Protein AF-A0A944SXH7-F1 (afdb_monomer)

Sequence (75 aa):
NSYNKQIVWIVAPSKKSIPGLIRKLPHYGKYGYLVFKGNEPKNVIKGTWPSSRVGLEHVFIEGTYPLFPKAPLIK

Radius of gyration: 15.32 Å; Cα contacts (8 Å, |Δi|>4): 45; chains: 1; bounding box: 36×30×42 Å

Solvent-accessible surface area (backbone atoms only — not comparable to full-atom values): 5430 Å² total; per-residue (Å²): 134,83,77,88,80,81,88,82,89,86,89,71,99,45,81,74,35,49,68,37,44,63,72,49,53,84,79,46,78,90,45,66,47,76,39,66,49,68,58,79,43,41,78,77,46,76,45,65,71,72,92,57,95,65,79,92,68,82,82,91,65,95,74,94,68,85,79,70,83,81,69,68,98,64,133

Foldseek 3Di:
DDDPDDDDDDDDPDPLQVVLCVVCVVVQVVWCDWAFDDNNTDTDDTHHADPDPPDSDDDPDDDDDPPDPCDPPPD

pLDDT: mean 82.68, std 11.04, range [43.31, 94.69]

Structure (mmCIF, N/CA/C/O backbone):
data_AF-A0A944SXH7-F1
#
_entry.id   AF-A0A944SXH7-F1
#
loop_
_atom_site.group_PDB
_atom_site.id
_atom_site.type_symbol
_atom_site.label_atom_id
_atom_site.label_alt_id
_atom_site.label_comp_id
_atom_site.label_asym_id
_atom_site.label_entity_id
_atom_site.label_seq_id
_atom_site.pdbx_PDB_ins_code
_atom_site.Cartn_x
_atom_site.Cartn_y
_atom_site.Cartn_z
_atom_site.occupancy
_atom_site.B_iso_or_equiv
_atom_site.auth_seq_id
_atom_site.auth_comp_id
_atom_site.auth_asym_id
_atom_site.auth_atom_id
_atom_site.pdbx_PDB_model_num
ATOM 1 N N . ASN A 1 1 ? 23.000 18.889 -1.504 1.00 43.31 1 ASN A N 1
ATOM 2 C CA . ASN A 1 1 ? 22.094 18.134 -0.611 1.00 43.31 1 ASN A CA 1
ATOM 3 C C . ASN A 1 1 ? 20.707 18.053 -1.224 1.00 43.31 1 ASN A C 1
ATOM 5 O O . ASN A 1 1 ? 19.878 18.916 -0.969 1.00 43.31 1 ASN A O 1
ATOM 9 N N . SER A 1 2 ? 20.464 17.061 -2.082 1.00 54.59 2 SER A N 1
ATOM 10 C CA . SER A 1 2 ? 19.125 16.830 -2.631 1.00 54.59 2 SER A CA 1
ATOM 11 C C . SER A 1 2 ? 18.265 16.149 -1.572 1.00 54.59 2 SER A C 1
ATOM 13 O O . SER A 1 2 ? 18.553 15.027 -1.167 1.00 54.59 2 SER A O 1
ATOM 15 N N . TYR A 1 3 ? 17.232 16.845 -1.104 1.00 61.78 3 TYR A N 1
ATOM 16 C CA . TYR A 1 3 ? 16.196 16.290 -0.238 1.00 61.78 3 TYR A CA 1
ATOM 17 C C . TYR A 1 3 ? 15.650 15.000 -0.857 1.00 61.78 3 TYR A C 1
ATOM 19 O O . TYR A 1 3 ? 15.180 15.015 -1.995 1.00 61.78 3 TYR A O 1
ATOM 27 N N . ASN A 1 4 ? 15.723 13.892 -0.119 1.00 73.19 4 ASN A N 1
ATOM 28 C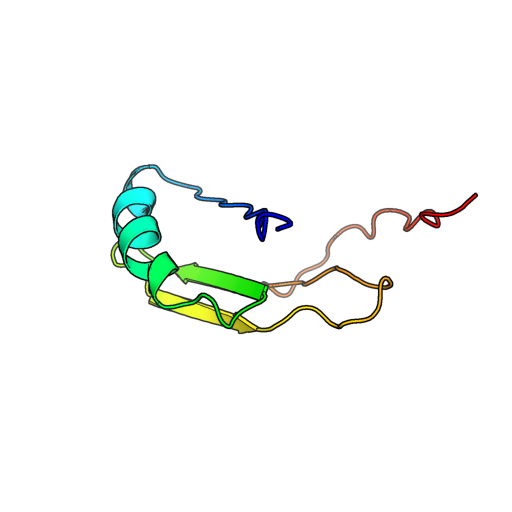 CA . ASN A 1 4 ? 15.174 12.611 -0.547 1.00 73.19 4 ASN A CA 1
ATOM 29 C C . ASN A 1 4 ?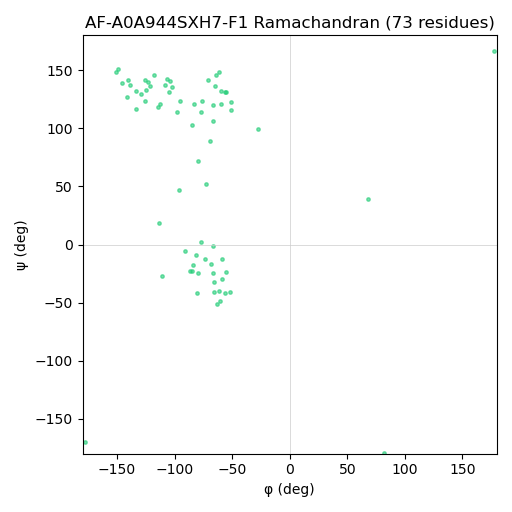 13.638 12.720 -0.532 1.00 73.19 4 ASN A C 1
ATOM 31 O O . ASN A 1 4 ? 12.998 12.528 0.500 1.00 73.19 4 ASN A O 1
ATOM 35 N N . LYS A 1 5 ? 13.052 13.156 -1.651 1.00 76.56 5 LYS A N 1
ATOM 36 C CA . LYS A 1 5 ? 11.604 13.336 -1.797 1.00 76.56 5 LYS A CA 1
ATOM 37 C C . LYS A 1 5 ? 10.974 11.992 -2.137 1.00 76.56 5 LYS A C 1
ATOM 39 O O . LYS A 1 5 ? 11.300 11.393 -3.157 1.00 76.56 5 LYS A O 1
ATOM 44 N N . GLN A 1 6 ? 10.053 11.547 -1.291 1.00 79.62 6 GLN A N 1
ATOM 45 C CA . GLN A 1 6 ? 9.242 10.357 -1.521 1.00 79.62 6 GLN A CA 1
A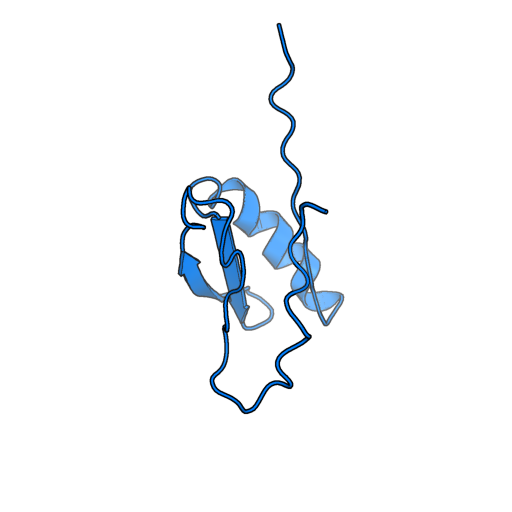TOM 46 C C . GLN A 1 6 ? 7.806 10.779 -1.827 1.00 79.62 6 GLN A C 1
ATOM 48 O O . GLN A 1 6 ? 7.263 11.669 -1.174 1.00 79.62 6 GLN A O 1
ATOM 53 N N . ILE A 1 7 ? 7.198 10.141 -2.824 1.00 84.94 7 ILE A N 1
ATOM 54 C CA . ILE A 1 7 ? 5.773 10.280 -3.132 1.00 84.94 7 ILE A CA 1
ATOM 55 C C . ILE A 1 7 ? 5.084 9.007 -2.656 1.00 84.94 7 ILE A C 1
ATOM 57 O O . ILE A 1 7 ? 5.540 7.904 -2.958 1.00 84.94 7 ILE A O 1
ATOM 61 N N . VAL A 1 8 ? 3.985 9.161 -1.922 1.00 86.75 8 VAL A N 1
ATOM 62 C CA . VAL A 1 8 ? 3.169 8.047 -1.436 1.00 86.75 8 VAL A CA 1
ATOM 63 C C . VAL A 1 8 ? 1.718 8.310 -1.805 1.00 86.75 8 VAL A C 1
ATOM 65 O O . VAL A 1 8 ? 1.178 9.373 -1.508 1.00 86.75 8 VAL A O 1
ATOM 68 N N . TRP A 1 9 ? 1.082 7.319 -2.423 1.00 89.44 9 TRP A N 1
ATOM 69 C CA . TRP A 1 9 ? -0.357 7.310 -2.665 1.00 89.44 9 TRP A CA 1
ATOM 70 C C . TRP A 1 9 ? -1.039 6.532 -1.542 1.00 89.44 9 TRP A C 1
ATOM 72 O O . TRP A 1 9 ? -0.703 5.374 -1.295 1.00 89.44 9 TRP A O 1
ATOM 82 N N . ILE A 1 10 ? -1.993 7.162 -0.854 1.00 89.56 10 ILE A N 1
ATOM 83 C CA . ILE A 1 10 ? -2.784 6.519 0.200 1.00 89.56 10 ILE A CA 1
ATOM 84 C C . ILE A 1 10 ? -4.233 6.457 -0.266 1.00 89.56 10 ILE A C 1
ATOM 86 O O . ILE A 1 10 ? -4.868 7.486 -0.478 1.00 89.56 10 ILE A O 1
ATOM 90 N N . VAL A 1 11 ? -4.758 5.240 -0.390 1.00 90.12 11 VAL A N 1
ATOM 91 C CA . VAL A 1 11 ? -6.156 4.986 -0.746 1.00 90.12 11 VAL A CA 1
ATOM 92 C C . VAL A 1 11 ? -6.849 4.363 0.460 1.00 90.12 11 VAL A C 1
ATOM 94 O O . VAL A 1 11 ? -6.433 3.316 0.953 1.00 90.12 11 VAL A O 1
ATOM 97 N N . ALA A 1 12 ? -7.898 5.016 0.956 1.00 89.56 12 ALA A N 1
ATOM 98 C CA . ALA A 1 12 ? -8.687 4.544 2.087 1.00 89.56 12 ALA A CA 1
ATOM 99 C C . ALA A 1 12 ? -10.184 4.673 1.759 1.00 89.56 12 ALA A C 1
ATOM 101 O O . ALA A 1 12 ? -10.663 5.794 1.592 1.00 89.56 12 ALA A O 1
ATOM 102 N N . PRO A 1 13 ? -10.946 3.565 1.695 1.00 84.88 13 PRO A N 1
ATOM 103 C CA . PRO A 1 13 ? -12.368 3.612 1.344 1.00 84.88 13 PRO A CA 1
ATOM 104 C C . PRO A 1 13 ? -13.251 4.171 2.473 1.00 84.88 13 PRO A C 1
ATOM 106 O O . PRO A 1 13 ? -14.421 4.465 2.255 1.00 84.88 13 PRO A O 1
ATOM 109 N N . SER A 1 14 ? -12.720 4.305 3.695 1.00 85.81 14 SER A N 1
ATOM 110 C CA . SER A 1 14 ? -13.456 4.796 4.861 1.00 85.81 14 SER A CA 1
ATOM 111 C C . SER A 1 14 ? -12.591 5.703 5.728 1.00 85.81 14 SER A C 1
ATOM 113 O O . SER A 1 14 ? -11.429 5.409 6.000 1.00 85.81 14 SER A O 1
ATOM 115 N N . LYS A 1 15 ? -13.187 6.772 6.268 1.00 88.94 15 LYS A N 1
ATOM 116 C CA . LYS A 1 15 ? -12.518 7.666 7.229 1.00 88.94 15 LYS A CA 1
ATOM 117 C C . LYS A 1 15 ? -12.054 6.923 8.490 1.00 88.94 15 LYS A C 1
ATOM 119 O O . LYS A 1 15 ? -11.033 7.282 9.067 1.00 88.94 15 LYS A O 1
ATOM 124 N N . LYS A 1 16 ? -12.760 5.856 8.889 1.00 88.62 16 LYS A N 1
ATOM 125 C CA . LYS A 1 16 ? -12.448 5.072 10.098 1.00 88.62 16 LYS A CA 1
ATOM 126 C C . LYS A 1 16 ? -11.116 4.316 10.005 1.00 88.62 16 LYS A C 1
ATOM 128 O O . LYS A 1 16 ? -10.521 4.042 11.041 1.00 88.62 16 LYS A O 1
ATOM 133 N N . SER A 1 17 ? -10.621 4.006 8.801 1.00 88.44 17 SER A N 1
ATOM 134 C CA . SER A 1 17 ? -9.347 3.287 8.633 1.00 88.44 17 SER A CA 1
ATOM 135 C C . SER A 1 17 ? -8.118 4.202 8.668 1.00 88.44 17 SER A C 1
ATOM 137 O O . SER A 1 17 ? -7.006 3.719 8.880 1.00 88.44 17 SER A O 1
ATOM 139 N N . ILE A 1 18 ? -8.294 5.516 8.483 1.00 89.19 18 ILE A N 1
ATOM 140 C CA . ILE A 1 18 ? -7.192 6.484 8.362 1.00 89.19 18 ILE A CA 1
ATOM 141 C C . ILE A 1 18 ? -6.302 6.530 9.619 1.00 89.19 18 ILE A C 1
ATOM 143 O O . ILE A 1 18 ? -5.085 6.403 9.464 1.00 89.19 18 ILE A O 1
ATOM 147 N N . PRO A 1 19 ? -6.835 6.639 10.857 1.00 89.94 19 PRO A N 1
ATOM 148 C CA . PRO A 1 19 ? -5.986 6.750 12.047 1.00 89.94 19 PRO A CA 1
ATOM 149 C C . PRO A 1 19 ? -5.079 5.531 12.248 1.00 89.94 19 PRO A C 1
ATOM 151 O O . PRO A 1 19 ? -3.903 5.659 12.589 1.00 89.94 19 PRO A O 1
ATOM 154 N N . GLY A 1 20 ? -5.609 4.333 11.992 1.00 88.62 20 GLY A N 1
ATOM 155 C CA . GLY A 1 20 ? -4.827 3.105 12.062 1.00 88.62 20 GLY A CA 1
ATOM 156 C C . GLY A 1 20 ? -3.738 3.048 10.990 1.00 88.62 20 GLY A C 1
ATOM 157 O O . GLY A 1 20 ? -2.623 2.614 11.280 1.00 88.62 20 GLY A O 1
ATOM 158 N N . LEU A 1 21 ? -4.052 3.486 9.763 1.00 89.62 21 LEU A N 1
ATOM 159 C CA . LEU A 1 21 ? -3.121 3.470 8.632 1.00 89.62 21 LEU A CA 1
ATOM 160 C C . LEU A 1 21 ? -1.926 4.378 8.916 1.00 89.62 21 LEU A C 1
ATOM 162 O O . LEU A 1 21 ? -0.787 3.918 8.860 1.00 89.62 21 LEU A O 1
ATOM 166 N N . ILE A 1 22 ? -2.186 5.628 9.312 1.00 88.94 22 ILE A N 1
ATOM 167 C CA . ILE A 1 22 ? -1.144 6.617 9.627 1.00 88.94 22 ILE A CA 1
ATOM 168 C C . ILE A 1 22 ? -0.198 6.091 10.710 1.00 88.94 22 ILE A C 1
ATOM 170 O O . ILE A 1 22 ? 1.014 6.220 10.572 1.00 88.94 22 ILE A O 1
ATOM 174 N N . ARG A 1 23 ? -0.722 5.431 11.751 1.00 90.69 23 ARG A N 1
ATOM 175 C CA . ARG A 1 23 ? 0.109 4.853 12.820 1.00 90.69 23 ARG A CA 1
ATOM 176 C C . ARG A 1 23 ? 1.007 3.710 12.334 1.00 90.69 23 ARG A C 1
ATOM 178 O O . ARG A 1 23 ? 2.087 3.512 12.877 1.00 90.69 23 ARG A O 1
ATOM 185 N N . LYS A 1 24 ? 0.570 2.925 11.344 1.00 89.75 24 LYS A N 1
ATOM 186 C CA . LYS A 1 24 ? 1.339 1.778 10.834 1.00 89.75 24 LYS A CA 1
ATOM 187 C C . LYS A 1 24 ? 2.427 2.202 9.848 1.00 89.75 24 LYS A C 1
ATOM 189 O O . LYS A 1 24 ? 3.525 1.661 9.928 1.00 89.75 24 LYS A O 1
ATOM 194 N N . LEU A 1 25 ? 2.147 3.144 8.946 1.00 89.88 25 LEU A N 1
ATOM 195 C CA . LEU A 1 25 ? 3.020 3.487 7.811 1.00 89.88 25 LEU A CA 1
ATOM 196 C C . LEU A 1 25 ? 4.494 3.783 8.160 1.00 89.88 25 LEU A C 1
ATOM 198 O O . LEU A 1 25 ? 5.348 3.255 7.444 1.00 89.88 25 LEU A O 1
ATOM 202 N N . PRO A 1 26 ? 4.837 4.508 9.248 1.00 89.56 26 PRO A N 1
ATOM 203 C CA . PRO A 1 26 ? 6.233 4.775 9.613 1.00 89.56 26 PRO A CA 1
ATOM 204 C C . PRO A 1 26 ? 7.098 3.516 9.771 1.00 89.56 26 PRO A C 1
ATOM 206 O O . PRO A 1 26 ? 8.311 3.569 9.597 1.00 89.56 26 PRO A O 1
ATOM 209 N N . HIS A 1 27 ? 6.484 2.363 10.052 1.00 89.75 27 HIS A N 1
ATOM 210 C CA . HIS A 1 27 ? 7.180 1.091 10.252 1.00 89.75 27 HIS A CA 1
ATOM 211 C C . HIS A 1 27 ? 7.341 0.250 8.972 1.00 89.75 27 HIS A C 1
ATOM 213 O O . HIS A 1 27 ? 7.984 -0.800 9.006 1.00 89.75 27 HIS A O 1
ATOM 219 N N . TYR A 1 28 ? 6.756 0.665 7.842 1.00 92.25 28 TYR A N 1
ATOM 220 C CA . TYR A 1 28 ? 6.715 -0.126 6.603 1.00 92.25 28 TYR A CA 1
ATOM 221 C C . TYR A 1 28 ? 7.522 0.482 5.444 1.00 92.25 28 TYR A C 1
ATOM 223 O O . TYR A 1 28 ? 7.345 0.064 4.302 1.00 92.25 28 TYR A O 1
ATOM 231 N N . GLY A 1 29 ? 8.460 1.394 5.717 1.00 87.62 29 GLY A N 1
ATOM 232 C CA . GLY A 1 29 ? 9.240 2.096 4.684 1.00 87.62 29 GLY A CA 1
ATOM 233 C C . GLY A 1 29 ? 10.072 1.212 3.738 1.00 87.62 29 GLY A C 1
ATOM 234 O O . GLY A 1 29 ? 10.530 1.692 2.709 1.00 87.62 29 GLY A O 1
ATOM 235 N N . LYS A 1 30 ? 10.253 -0.081 4.044 1.00 90.69 30 LYS A N 1
ATOM 236 C CA . LYS A 1 30 ? 10.962 -1.030 3.167 1.00 90.69 30 LYS A CA 1
ATOM 237 C C . LYS A 1 30 ? 10.119 -1.607 2.021 1.00 90.69 30 LYS A C 1
ATOM 239 O O . LYS A 1 30 ? 10.658 -2.335 1.195 1.00 90.69 30 LYS A O 1
ATOM 244 N N . TYR A 1 31 ? 8.807 -1.369 2.006 1.00 93.31 31 TYR A N 1
ATOM 245 C CA . TYR A 1 31 ? 7.890 -1.941 1.015 1.00 93.31 31 TYR A CA 1
ATOM 246 C C . TYR A 1 31 ? 7.447 -0.875 0.004 1.00 93.31 31 TYR A C 1
ATOM 248 O O . TYR A 1 31 ? 7.203 0.269 0.373 1.00 93.31 31 TYR A O 1
ATOM 256 N N . GLY A 1 32 ? 7.316 -1.264 -1.266 1.00 90.75 32 GLY A N 1
ATOM 257 C CA . GLY A 1 32 ? 6.834 -0.403 -2.353 1.00 90.75 32 GLY A CA 1
ATOM 258 C C . GLY A 1 32 ? 5.308 -0.342 -2.471 1.00 90.75 32 GLY A C 1
ATOM 259 O O . GLY A 1 32 ? 4.776 0.625 -3.010 1.00 90.75 32 GLY A O 1
ATOM 260 N N . TYR A 1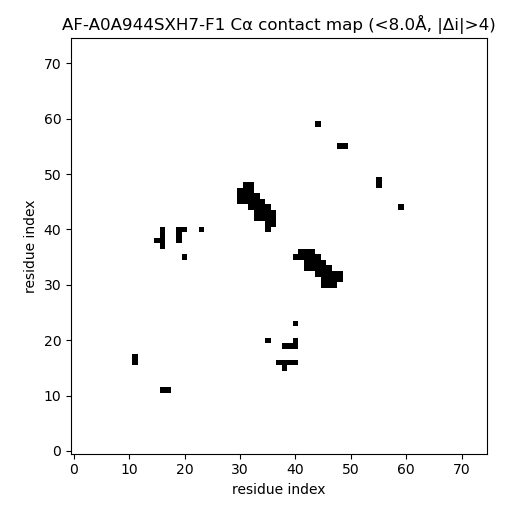 33 ? 4.596 -1.347 -1.955 1.00 93.25 33 TYR A N 1
ATOM 261 C CA . TYR A 1 33 ? 3.136 -1.350 -1.866 1.00 93.25 33 TYR A CA 1
ATOM 262 C C . TYR A 1 33 ? 2.651 -2.144 -0.649 1.00 93.25 33 TYR A C 1
ATOM 264 O O . TYR A 1 33 ? 3.313 -3.079 -0.184 1.00 93.25 33 TYR A O 1
ATOM 272 N N . LEU A 1 34 ? 1.486 -1.753 -0.124 1.00 94.25 34 LEU A N 1
ATOM 273 C CA . LEU A 1 34 ? 0.877 -2.294 1.091 1.00 94.25 34 LEU A CA 1
ATOM 274 C C . LEU A 1 34 ? -0.648 -2.314 0.949 1.00 94.25 34 LEU A C 1
ATOM 276 O O . LEU A 1 34 ? -1.235 -1.334 0.494 1.00 94.25 34 LEU A O 1
ATOM 280 N N . VAL A 1 35 ? -1.289 -3.384 1.417 1.00 93.38 35 VAL A N 1
ATOM 281 C CA . VAL A 1 35 ? -2.749 -3.466 1.559 1.00 93.38 35 VAL A CA 1
ATOM 282 C C . VAL A 1 35 ? -3.087 -3.824 2.993 1.00 93.38 35 VAL A C 1
ATOM 284 O O . VAL A 1 35 ? -2.524 -4.755 3.579 1.00 93.38 35 VAL A O 1
ATOM 287 N N . PHE A 1 36 ? -4.041 -3.087 3.550 1.00 92.38 36 PHE A N 1
ATOM 288 C CA . PHE A 1 36 ? -4.526 -3.286 4.903 1.00 92.38 36 PHE A CA 1
ATOM 289 C C . PHE A 1 36 ? -6.009 -3.650 4.904 1.00 92.38 36 PHE A C 1
ATOM 291 O O . PHE A 1 36 ? -6.779 -3.150 4.085 1.00 92.38 36 PHE A O 1
ATOM 298 N N . LYS A 1 37 ? -6.416 -4.496 5.852 1.00 91.12 37 LYS A N 1
ATOM 299 C CA . LYS A 1 37 ? -7.809 -4.906 6.054 1.00 91.12 37 LYS A CA 1
ATOM 300 C C . LYS A 1 37 ? -8.279 -4.555 7.467 1.00 91.12 37 LYS A C 1
ATOM 302 O O . LYS A 1 37 ? -7.578 -4.822 8.443 1.00 91.12 37 LYS A O 1
ATOM 307 N N . GLY A 1 38 ? -9.493 -4.014 7.561 1.00 86.06 38 GLY A N 1
ATOM 308 C CA . GLY A 1 38 ? -10.161 -3.694 8.826 1.00 86.06 38 GLY A CA 1
ATOM 309 C C . GLY A 1 38 ? -9.741 -2.362 9.459 1.00 86.06 38 GLY A C 1
ATOM 310 O O . GLY A 1 38 ? -8.917 -1.627 8.918 1.00 86.06 38 GLY A O 1
ATOM 311 N N . ASN A 1 39 ? -10.338 -2.060 10.618 1.00 80.19 39 ASN A N 1
A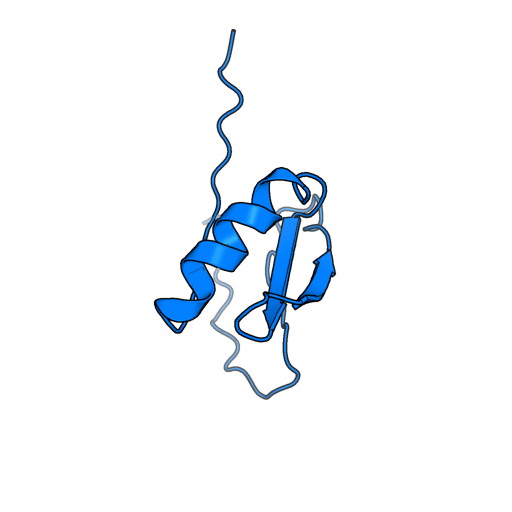TOM 312 C CA . ASN A 1 39 ? -10.132 -0.802 11.353 1.00 80.19 39 ASN A CA 1
ATOM 313 C C . ASN A 1 39 ? -8.829 -0.771 12.172 1.00 80.19 39 ASN A C 1
ATOM 315 O O . ASN A 1 39 ? -8.305 0.308 12.435 1.00 80.19 39 ASN A O 1
ATOM 319 N N . GLU A 1 40 ? -8.295 -1.934 12.561 1.00 75.56 40 GLU A N 1
ATOM 320 C CA . GLU A 1 40 ? -6.983 -2.089 13.211 1.00 75.56 40 GLU A CA 1
ATOM 321 C C . GLU A 1 40 ? -5.891 -2.451 12.185 1.00 75.56 40 GLU A C 1
ATOM 323 O O . GLU A 1 40 ? -5.123 -3.390 12.392 1.00 75.56 40 GLU A O 1
ATOM 328 N N . PRO A 1 41 ? -5.841 -1.725 11.054 1.00 84.25 41 PRO A N 1
ATOM 329 C CA . PRO A 1 41 ? -5.390 -2.170 9.734 1.00 84.25 41 PRO A CA 1
ATOM 330 C C . PRO A 1 41 ? -4.368 -3.304 9.782 1.00 84.25 41 PRO A C 1
ATOM 332 O O . PRO A 1 41 ? -3.166 -3.093 9.986 1.00 84.25 41 PRO A O 1
ATOM 335 N N . LYS A 1 42 ? -4.859 -4.528 9.575 1.00 90.88 42 LYS A N 1
ATOM 336 C CA . LYS A 1 42 ? -4.017 -5.717 9.454 1.00 90.88 42 LYS A CA 1
ATOM 337 C C . LYS A 1 42 ? -3.389 -5.708 8.069 1.00 90.88 42 LYS A C 1
ATOM 339 O O . LYS A 1 42 ? -4.114 -5.667 7.080 1.00 90.88 42 LYS A O 1
ATOM 344 N N . ASN A 1 43 ? -2.062 -5.754 7.992 1.00 93.06 43 ASN A N 1
ATOM 345 C CA . ASN A 1 43 ? -1.371 -5.899 6.714 1.00 93.06 43 ASN A CA 1
ATOM 346 C C . ASN A 1 43 ? -1.674 -7.291 6.137 1.00 93.06 43 ASN A C 1
ATOM 348 O O . ASN A 1 43 ? -1.387 -8.298 6.786 1.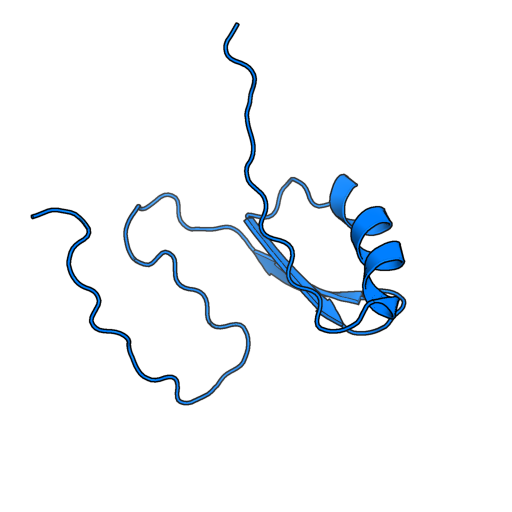00 93.06 43 ASN A O 1
ATOM 352 N N . VAL A 1 44 ? -2.281 -7.324 4.952 1.00 94.69 44 VAL A N 1
ATOM 353 C CA . VAL A 1 44 ? -2.645 -8.559 4.243 1.00 94.69 44 VAL A CA 1
ATOM 354 C C . VAL A 1 44 ? -1.812 -8.777 2.982 1.00 94.69 44 VAL A C 1
ATOM 356 O O . VAL A 1 44 ? -1.606 -9.924 2.604 1.00 94.69 44 VAL A O 1
ATOM 359 N N . ILE A 1 45 ? -1.303 -7.710 2.357 1.00 94.50 45 ILE A N 1
ATOM 360 C CA . ILE A 1 45 ? -0.440 -7.782 1.171 1.00 94.50 45 ILE A CA 1
ATOM 361 C C . ILE A 1 45 ? 0.681 -6.756 1.317 1.00 94.50 45 ILE A C 1
ATOM 363 O O . ILE A 1 45 ? 0.453 -5.614 1.723 1.00 94.50 45 ILE A O 1
ATOM 367 N N . LYS A 1 46 ? 1.900 -7.156 0.958 1.00 94.62 46 LYS A N 1
ATOM 368 C CA . LYS A 1 46 ? 3.086 -6.298 0.945 1.00 94.62 46 LYS A CA 1
ATOM 369 C C . LYS A 1 46 ? 4.065 -6.774 -0.120 1.00 94.62 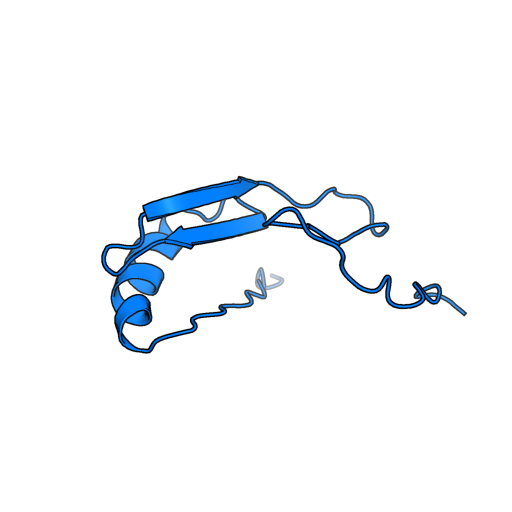46 LYS A C 1
ATOM 371 O O . LYS A 1 46 ? 4.177 -7.976 -0.349 1.00 94.62 46 LYS A O 1
ATOM 376 N N . GLY A 1 47 ? 4.815 -5.850 -0.702 1.00 93.38 47 GLY A N 1
ATOM 377 C CA . GLY A 1 47 ? 5.873 -6.184 -1.650 1.00 93.38 47 GLY A CA 1
ATOM 378 C C . GLY A 1 47 ? 6.616 -4.952 -2.136 1.00 93.38 47 GLY A C 1
ATOM 379 O O . GLY A 1 47 ? 6.475 -3.867 -1.571 1.00 93.38 47 GLY A O 1
ATOM 380 N N . THR A 1 48 ? 7.446 -5.130 -3.152 1.00 91.62 48 THR A N 1
ATOM 381 C CA . THR A 1 48 ? 8.286 -4.083 -3.740 1.00 91.62 48 THR A CA 1
ATOM 382 C C . THR A 1 48 ? 8.028 -4.012 -5.232 1.00 91.62 48 THR A C 1
ATOM 384 O O . THR A 1 48 ? 7.869 -5.045 -5.878 1.00 91.62 48 THR A O 1
ATOM 387 N N . TRP A 1 49 ? 8.010 -2.801 -5.785 1.00 88.19 49 TRP A N 1
ATOM 388 C CA . TRP A 1 49 ? 7.975 -2.632 -7.233 1.00 88.19 49 TRP A CA 1
ATOM 389 C C . TRP A 1 49 ? 9.255 -3.190 -7.867 1.00 88.19 49 TRP A C 1
ATOM 391 O O . TRP A 1 49 ? 10.323 -3.099 -7.249 1.00 88.19 49 TRP A O 1
ATOM 401 N N . PRO A 1 50 ? 9.179 -3.757 -9.083 1.00 85.94 50 PRO A N 1
ATOM 402 C CA . PRO A 1 50 ? 10.376 -4.078 -9.841 1.00 85.94 50 PRO A CA 1
ATOM 403 C C . PRO A 1 50 ? 11.155 -2.790 -10.138 1.00 85.94 50 PRO A C 1
ATOM 405 O O . PRO A 1 50 ? 10.574 -1.723 -10.326 1.00 85.94 50 PRO A O 1
ATOM 408 N N . SER A 1 51 ? 12.481 -2.889 -10.222 1.00 84.75 51 SER A N 1
ATOM 409 C CA . SER A 1 51 ? 13.340 -1.762 -10.619 1.00 84.75 51 SER A CA 1
ATOM 410 C C . SER A 1 51 ? 13.153 -1.362 -12.088 1.00 84.75 51 SER A C 1
ATOM 412 O O . SER A 1 51 ? 13.556 -0.273 -12.497 1.00 84.75 51 SER A O 1
ATOM 414 N N . SER A 1 52 ? 12.541 -2.235 -12.895 1.00 84.44 52 SER A N 1
ATOM 415 C CA . SER A 1 52 ? 12.246 -1.963 -14.296 1.00 84.44 52 SER A CA 1
ATOM 416 C C . SER A 1 52 ? 11.133 -0.921 -14.431 1.00 84.44 52 SER A C 1
ATOM 418 O O . SER A 1 52 ? 10.137 -0.965 -13.714 1.00 84.44 52 SER A O 1
ATOM 420 N N . ARG A 1 53 ? 11.255 -0.026 -15.415 1.00 77.31 53 ARG A N 1
ATOM 421 C CA . ARG A 1 53 ? 10.218 0.976 -15.733 1.00 77.31 53 ARG A CA 1
ATOM 422 C C . ARG A 1 53 ? 9.019 0.405 -16.498 1.00 77.31 53 ARG A C 1
ATOM 424 O O . ARG A 1 53 ? 8.124 1.151 -16.882 1.00 77.31 53 ARG A O 1
ATOM 431 N N . VAL A 1 54 ? 9.013 -0.898 -16.756 1.00 76.00 54 VAL A N 1
ATOM 432 C CA . VAL A 1 54 ? 7.958 -1.591 -17.494 1.00 76.00 54 VAL A CA 1
ATOM 433 C C . VAL A 1 54 ? 7.104 -2.361 -16.494 1.00 76.00 54 VAL A C 1
ATOM 435 O O . VAL A 1 54 ? 7.626 -2.936 -15.547 1.00 76.00 54 VAL A O 1
ATOM 438 N N . GLY A 1 55 ? 5.784 -2.376 -16.693 1.00 69.88 55 GLY A N 1
ATOM 439 C CA . GLY A 1 55 ? 4.910 -3.215 -15.864 1.00 69.88 55 GLY A CA 1
ATOM 440 C C . GLY A 1 55 ? 4.805 -2.776 -14.408 1.00 69.88 55 GLY A C 1
ATOM 441 O O . GLY A 1 55 ? 4.724 -3.623 -13.529 1.00 69.88 55 GLY A O 1
ATOM 442 N N . LEU A 1 56 ? 4.755 -1.464 -14.151 1.00 79.44 56 LEU A N 1
ATOM 443 C CA . LEU A 1 56 ? 4.381 -0.904 -12.844 1.00 79.44 56 LEU A CA 1
ATOM 444 C C . LEU A 1 56 ? 2.870 -1.056 -12.587 1.00 79.44 56 LEU A C 1
ATOM 446 O O . LEU A 1 56 ? 2.163 -0.092 -12.306 1.00 79.44 56 LEU A O 1
ATOM 450 N N . GLU A 1 57 ? 2.375 -2.280 -12.731 1.00 82.56 57 GLU A N 1
ATOM 451 C CA . GLU A 1 57 ? 1.011 -2.690 -12.431 1.00 82.56 57 GLU A CA 1
ATOM 452 C C . GLU A 1 57 ? 1.056 -3.832 -11.420 1.00 82.56 57 GLU A C 1
ATOM 454 O O . GLU A 1 57 ? 1.933 -4.696 -11.467 1.00 82.56 57 GLU A O 1
ATOM 459 N N . HIS A 1 58 ? 0.137 -3.815 -10.462 1.00 85.00 58 HIS A N 1
ATOM 460 C CA . HIS A 1 58 ? 0.015 -4.893 -9.495 1.00 85.00 58 HIS A CA 1
ATOM 461 C C . HIS A 1 58 ? -1.457 -5.150 -9.215 1.00 85.00 58 HIS A C 1
ATOM 463 O O . HIS A 1 58 ? -2.211 -4.232 -8.890 1.00 85.00 58 HIS A O 1
ATOM 469 N N . VAL A 1 59 ? -1.856 -6.408 -9.356 1.00 87.44 59 VAL A N 1
ATOM 470 C CA . VAL A 1 59 ? -3.221 -6.865 -9.121 1.00 87.44 59 VAL A CA 1
ATOM 471 C C . VAL A 1 59 ? -3.277 -7.451 -7.713 1.00 87.44 59 VAL A C 1
ATOM 473 O O . VAL A 1 59 ? -2.619 -8.442 -7.420 1.00 87.44 59 VAL A O 1
ATOM 476 N N . PHE A 1 60 ? -4.029 -6.804 -6.821 1.00 87.50 60 PHE A N 1
ATOM 477 C CA . PHE A 1 60 ? -4.131 -7.209 -5.411 1.00 87.50 60 PHE A CA 1
ATOM 478 C C . PHE A 1 60 ? -5.211 -8.261 -5.144 1.00 87.50 60 PHE A C 1
ATOM 480 O O . PHE A 1 60 ? -5.180 -8.930 -4.114 1.00 87.50 60 PHE A O 1
ATOM 487 N N . ILE A 1 61 ? -6.202 -8.350 -6.028 1.00 85.44 61 ILE A N 1
ATOM 488 C CA . ILE A 1 61 ? -7.346 -9.255 -5.938 1.00 85.44 61 ILE A CA 1
ATOM 489 C C . ILE A 1 61 ? -7.478 -9.884 -7.319 1.00 85.44 61 ILE A C 1
ATOM 491 O O . ILE A 1 61 ? -7.419 -9.168 -8.311 1.00 85.44 61 ILE A O 1
ATOM 495 N N . GLU A 1 62 ? -7.625 -11.201 -7.398 1.00 82.75 62 GLU A N 1
ATOM 496 C CA . GLU A 1 62 ? -7.869 -11.860 -8.679 1.00 82.75 62 GLU A CA 1
ATOM 497 C C . GLU A 1 62 ? -9.219 -11.421 -9.256 1.00 82.75 62 GLU A C 1
ATOM 499 O O . GLU A 1 62 ? -10.223 -11.330 -8.547 1.00 82.75 62 GLU A O 1
ATOM 504 N N . GLY A 1 63 ? -9.245 -11.131 -10.554 1.00 83.56 63 GLY A N 1
ATOM 505 C CA . GLY A 1 63 ? -10.448 -10.680 -11.235 1.00 83.56 63 GLY A CA 1
ATOM 506 C C . GLY A 1 63 ? -10.197 -10.365 -12.703 1.00 83.56 63 GLY A C 1
ATOM 507 O O . GLY A 1 63 ? -9.056 -10.250 -13.152 1.00 83.56 63 GLY A O 1
ATOM 508 N N . THR A 1 64 ? -11.282 -10.218 -13.460 1.00 80.12 64 THR A N 1
ATOM 509 C CA 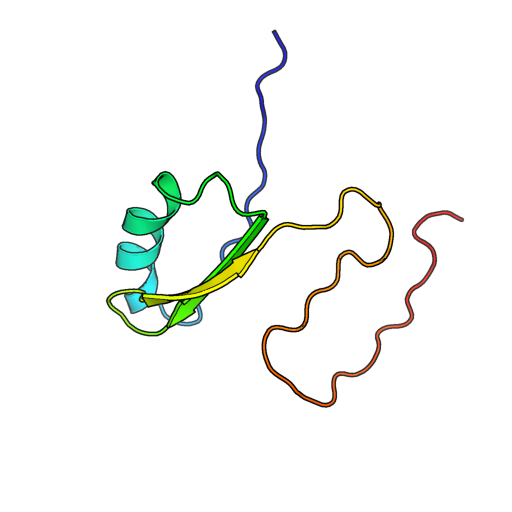. THR A 1 64 ? -11.225 -9.739 -14.842 1.00 80.12 64 THR A CA 1
ATOM 510 C C . THR A 1 64 ? -11.208 -8.218 -14.827 1.00 80.12 64 THR A C 1
ATOM 512 O O . THR A 1 64 ? -12.234 -7.574 -14.613 1.00 80.12 64 THR A O 1
ATOM 515 N N . TYR A 1 65 ? -10.032 -7.642 -15.046 1.00 79.12 65 TYR A N 1
ATOM 516 C CA . TYR A 1 65 ? -9.861 -6.200 -15.180 1.00 79.12 65 TYR A CA 1
ATOM 517 C C . TYR A 1 65 ? -9.712 -5.852 -16.661 1.00 79.12 65 TYR A C 1
ATOM 519 O O . TYR A 1 65 ? -8.969 -6.546 -17.362 1.00 79.12 65 TYR A O 1
ATOM 527 N N . PRO A 1 66 ? -10.391 -4.805 -17.166 1.00 73.31 66 PRO A N 1
ATOM 528 C CA . PRO A 1 66 ? -10.143 -4.345 -18.521 1.00 73.31 66 PRO A CA 1
ATOM 529 C C . PRO A 1 66 ? -8.671 -3.939 -18.618 1.00 73.31 66 PRO A C 1
ATOM 531 O O . PRO A 1 66 ? -8.203 -3.085 -17.863 1.00 73.31 66 PRO A O 1
ATOM 534 N N . LEU A 1 67 ? -7.930 -4.573 -19.527 1.00 68.44 67 LEU A N 1
ATOM 535 C CA . LEU A 1 67 ? -6.571 -4.150 -19.831 1.00 68.44 67 LEU A CA 1
ATOM 536 C C . LEU A 1 67 ? -6.671 -2.773 -20.482 1.00 68.44 67 LEU A C 1
ATOM 538 O O . LEU A 1 67 ? -7.098 -2.648 -21.630 1.00 68.44 67 LEU A O 1
ATOM 542 N N . PHE A 1 68 ? -6.311 -1.726 -19.742 1.00 65.00 68 PHE A N 1
ATOM 543 C CA . PHE A 1 68 ? -6.137 -0.418 -20.352 1.00 65.00 68 PHE A CA 1
ATOM 544 C C . PHE A 1 68 ? -5.043 -0.545 -21.420 1.00 65.00 68 PHE A C 1
ATOM 546 O O . PHE A 1 68 ? -3.997 -1.136 -21.129 1.00 65.00 68 PHE A O 1
ATOM 553 N N . PRO A 1 69 ? -5.253 -0.027 -22.646 1.00 69.19 69 PRO A N 1
ATOM 554 C CA . PRO A 1 69 ? -4.218 -0.026 -23.666 1.00 69.19 69 PRO A CA 1
ATOM 555 C C . PRO A 1 69 ? -2.941 0.573 -23.080 1.00 69.19 69 PRO A C 1
ATOM 557 O O . PRO A 1 69 ? -2.909 1.741 -22.689 1.00 69.19 69 PRO A O 1
ATOM 560 N N . LYS A 1 70 ? -1.889 -0.242 -22.980 1.00 68.25 70 LYS A N 1
ATOM 561 C CA . LYS A 1 70 ? -0.598 0.172 -22.433 1.00 68.25 70 LYS A CA 1
ATOM 562 C C . LYS A 1 70 ? 0.140 0.936 -23.522 1.00 68.25 70 LYS A C 1
ATOM 564 O O . LYS A 1 70 ? 1.054 0.411 -24.153 1.00 68.25 70 LYS A O 1
ATOM 569 N N . ALA A 1 71 ? -0.329 2.149 -23.808 1.00 64.81 71 ALA A N 1
ATOM 570 C CA . ALA A 1 71 ? 0.362 3.037 -24.725 1.00 64.81 71 ALA A CA 1
ATOM 571 C C . ALA A 1 71 ? 1.801 3.209 -24.209 1.00 64.81 71 ALA A C 1
ATOM 573 O O . ALA A 1 71 ? 1.989 3.425 -23.004 1.00 64.81 71 ALA A O 1
ATOM 574 N N . PRO A 1 72 ? 2.822 3.055 -25.067 1.00 63.59 72 PRO A N 1
ATOM 575 C CA . PRO A 1 72 ? 4.194 3.244 -24.636 1.00 63.59 72 PRO A CA 1
ATOM 576 C C . PRO A 1 72 ? 4.336 4.650 -24.046 1.00 63.59 72 PRO A C 1
ATOM 578 O O . PRO A 1 72 ? 3.900 5.639 -24.629 1.00 63.59 72 PRO A O 1
ATOM 581 N N . LEU A 1 73 ? 4.949 4.735 -22.861 1.00 62.50 73 LEU A N 1
ATOM 582 C CA . LEU A 1 73 ? 5.218 6.006 -22.172 1.00 62.50 73 LEU A CA 1
ATOM 583 C C . LEU A 1 73 ? 6.247 6.877 -22.918 1.00 62.50 73 LEU A C 1
ATOM 585 O O . LEU A 1 73 ? 6.581 7.969 -22.466 1.00 62.50 73 LEU A O 1
ATOM 589 N N . ILE A 1 74 ? 6.761 6.383 -24.043 1.00 60.28 74 ILE A N 1
ATOM 590 C CA . ILE A 1 74 ? 7.716 7.039 -24.925 1.00 60.28 74 ILE A CA 1
ATOM 591 C C . ILE A 1 74 ? 7.085 7.022 -26.321 1.00 60.28 74 ILE A C 1
ATOM 593 O O . ILE A 1 74 ? 6.693 5.955 -26.795 1.00 60.28 74 ILE A O 1
ATOM 597 N N . LYS A 1 75 ? 6.940 8.207 -26.922 1.00 56.41 75 LYS A N 1
ATOM 598 C CA . LYS A 1 75 ? 6.601 8.363 -28.341 1.00 56.41 75 LY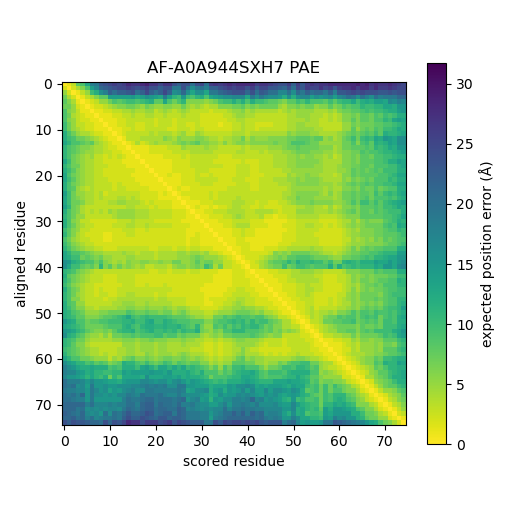S A CA 1
ATOM 599 C C . LYS A 1 75 ? 7.818 8.079 -29.207 1.00 56.41 75 LYS A C 1
ATOM 601 O O . LYS A 1 75 ? 8.924 8.469 -28.771 1.00 56.41 75 LYS A O 1
#

Secondary structure (DSSP, 8-state):
------------SSGGGHHHHHHHGGG-TT-SEEEEETTTTEEEEEE---SSSS-----SS-S---------S--

Mean predicted aligned error: 7.25 Å